Protein AF-A0A9N9GSN7-F1 (afdb_monomer_lite)

pLDDT: mean 75.18, std 12.13, range [35.75, 89.25]

Foldseek 3Di:
DWDFDQQDPQRVVRTDDQDDDPPCPDPLVVLVSVCVVCVVVCVPPDSVNDDDWDKQFDPDPQLSVLSNVVSVDPDDDDCCVRGVIDTDDPPDDRPPDVPPD

Sequence (101 aa):
MFCLVLGEIPAQRNLFAVSITNEITLSSQLR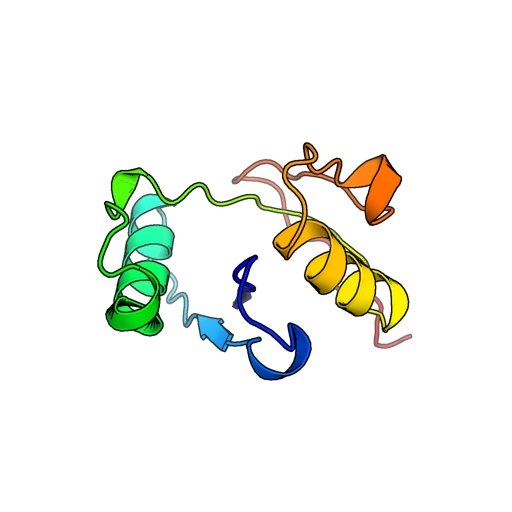SAIYKIKKNTFTNVDENNLILWKVNIPINIENMSKLDEVSRSSHEVNIGRDFRGEELFPADKIPEDYRNQ

Radius of gyration: 13.97 Å; chains: 1; bounding box: 41×26×34 Å

Organism: Funneliformis mosseae (NCBI:txid27381)

Structure (mmCIF, N/CA/C/O backbone):
data_AF-A0A9N9GSN7-F1
#
_entry.id   AF-A0A9N9GSN7-F1
#
loop_
_atom_site.group_PDB
_atom_site.id
_atom_site.type_symbol
_atom_site.label_atom_id
_atom_site.label_alt_id
_atom_site.label_comp_id
_atom_site.label_asym_id
_atom_site.label_entity_id
_atom_site.label_seq_id
_atom_site.pdbx_PDB_ins_code
_atom_site.Cartn_x
_atom_site.Cartn_y
_atom_site.Cartn_z
_atom_site.occupancy
_atom_site.B_iso_or_equiv
_atom_site.auth_seq_id
_atom_site.auth_comp_id
_atom_site.auth_asym_id
_atom_site.auth_atom_id
_atom_site.pdbx_PDB_model_num
ATOM 1 N N . MET A 1 1 ? 9.541 6.053 4.612 1.00 68.06 1 MET A N 1
ATOM 2 C CA . MET A 1 1 ? 8.970 5.406 3.410 1.00 68.06 1 MET A CA 1
ATOM 3 C C . MET A 1 1 ? 8.029 6.386 2.733 1.00 68.06 1 MET A C 1
ATOM 5 O O . MET A 1 1 ? 7.302 7.080 3.441 1.00 68.06 1 MET A O 1
ATOM 9 N N . PHE A 1 2 ? 8.051 6.466 1.404 1.00 66.94 2 PHE A N 1
ATOM 10 C CA . PHE A 1 2 ? 7.097 7.283 0.654 1.00 66.94 2 PHE A CA 1
ATOM 11 C C . PHE A 1 2 ? 5.885 6.439 0.270 1.00 66.94 2 PHE A C 1
ATOM 13 O O . PHE A 1 2 ? 6.051 5.327 -0.223 1.00 66.94 2 PHE A O 1
ATOM 20 N N . CYS A 1 3 ? 4.687 6.953 0.536 1.00 72.88 3 CYS A N 1
ATOM 21 C CA . CYS A 1 3 ? 3.434 6.307 0.164 1.00 72.88 3 CYS A CA 1
ATOM 22 C C . CYS A 1 3 ? 2.724 7.146 -0.891 1.00 72.88 3 CYS A C 1
ATOM 24 O O . CYS A 1 3 ? 2.777 8.379 -0.856 1.00 72.88 3 CYS A O 1
ATOM 26 N N . LEU A 1 4 ? 2.039 6.462 -1.801 1.00 71.25 4 LEU A N 1
ATOM 27 C CA . LEU A 1 4 ? 1.214 7.087 -2.816 1.00 71.25 4 LEU A CA 1
ATOM 28 C C . LEU A 1 4 ? -0.152 6.410 -2.837 1.00 71.25 4 LEU A C 1
ATOM 30 O O . LEU A 1 4 ? -0.245 5.186 -2.783 1.00 71.25 4 LEU A O 1
ATOM 34 N N . VAL A 1 5 ? -1.204 7.224 -2.874 1.00 70.50 5 VAL A N 1
ATOM 35 C CA . VAL A 1 5 ? -2.592 6.761 -2.913 1.00 70.50 5 VAL A CA 1
ATOM 36 C C . VAL A 1 5 ? -3.121 6.946 -4.328 1.00 70.50 5 VAL A C 1
ATOM 38 O O . VAL A 1 5 ? -3.150 8.062 -4.849 1.00 70.50 5 VAL A O 1
ATOM 41 N N . LEU A 1 6 ? -3.522 5.841 -4.957 1.00 67.88 6 LEU A N 1
ATOM 42 C CA . LEU A 1 6 ? -4.172 5.867 -6.261 1.00 67.88 6 LEU A CA 1
ATOM 43 C C . LEU A 1 6 ? -5.519 6.602 -6.135 1.00 67.88 6 LEU A C 1
ATOM 45 O O . LEU A 1 6 ? -6.304 6.290 -5.243 1.00 67.88 6 LEU A O 1
ATOM 49 N N . GLY A 1 7 ? -5.774 7.585 -7.001 1.00 62.59 7 GLY A N 1
ATOM 50 C CA . GLY A 1 7 ? -7.003 8.400 -6.988 1.00 62.59 7 GLY A CA 1
ATOM 51 C C . GLY A 1 7 ? -6.800 9.850 -6.552 1.00 62.59 7 GLY A C 1
ATOM 52 O O . GLY A 1 7 ? -7.666 10.684 -6.803 1.00 62.59 7 GLY A O 1
ATOM 53 N N . GLU A 1 8 ? -5.660 10.188 -5.940 1.00 63.31 8 GLU A N 1
ATOM 54 C CA . GLU A 1 8 ? -5.370 11.563 -5.520 1.00 63.31 8 GLU A CA 1
ATOM 55 C C . GLU A 1 8 ? -4.542 12.326 -6.574 1.00 63.31 8 GLU A C 1
ATOM 57 O O . GLU A 1 8 ? -3.340 12.106 -6.746 1.00 63.31 8 GLU A O 1
ATOM 62 N N . ILE A 1 9 ? -5.172 13.291 -7.249 1.00 59.16 9 ILE A N 1
ATOM 63 C CA . ILE A 1 9 ? -4.586 14.059 -8.361 1.00 59.16 9 ILE A CA 1
ATOM 64 C C . ILE A 1 9 ? -4.111 15.444 -7.875 1.00 59.16 9 ILE A C 1
ATOM 66 O O . ILE A 1 9 ? -4.870 16.123 -7.179 1.00 59.16 9 ILE A O 1
ATOM 70 N N . PRO A 1 10 ? -2.907 15.926 -8.256 1.00 59.66 10 PRO A N 1
ATOM 71 C CA . PRO A 1 10 ? -1.848 15.222 -8.980 1.00 59.66 10 PRO A CA 1
ATOM 72 C C . PRO A 1 10 ? -1.030 14.315 -8.050 1.00 59.66 10 PRO A C 1
ATOM 74 O O . PRO A 1 10 ? -0.620 14.744 -6.971 1.00 59.66 10 PRO A O 1
ATOM 77 N N . ALA A 1 11 ? -0.690 13.114 -8.524 1.00 58.59 11 ALA A N 1
ATOM 78 C CA . ALA A 1 11 ? 0.078 12.096 -7.797 1.00 58.59 11 ALA A CA 1
ATOM 79 C C . ALA A 1 11 ? 1.373 12.636 -7.146 1.00 58.59 11 ALA A C 1
ATOM 81 O O . ALA A 1 11 ? 1.694 12.308 -6.006 1.00 58.59 11 ALA A O 1
ATOM 82 N N . GLN A 1 12 ? 2.078 13.543 -7.833 1.00 55.94 12 GLN A N 1
ATOM 83 C CA . GLN A 1 12 ? 3.318 14.168 -7.350 1.00 55.94 12 GLN A CA 1
ATOM 84 C C . GLN A 1 12 ? 3.120 15.089 -6.136 1.00 55.94 12 GLN A C 1
ATOM 86 O O . GLN A 1 12 ? 4.014 15.199 -5.302 1.00 55.94 12 GLN A O 1
ATOM 91 N N . ARG A 1 13 ? 1.963 15.758 -6.019 1.00 59.00 13 ARG A N 1
ATOM 92 C CA . ARG A 1 13 ? 1.654 16.636 -4.873 1.00 59.00 13 ARG A CA 1
ATOM 93 C C . ARG A 1 13 ? 1.122 15.862 -3.669 1.00 59.00 13 ARG A C 1
ATOM 95 O O . ARG A 1 13 ? 1.098 16.403 -2.570 1.00 59.00 13 ARG A O 1
ATOM 102 N N . ASN A 1 14 ? 0.719 14.612 -3.885 1.00 63.38 14 ASN A N 1
ATOM 103 C CA . ASN A 1 14 ? 0.108 13.754 -2.877 1.00 63.38 14 ASN A CA 1
ATOM 104 C C . ASN A 1 14 ? 1.057 12.667 -2.364 1.00 63.38 14 ASN A C 1
ATOM 106 O O . ASN A 1 14 ? 0.623 11.767 -1.649 1.00 63.38 14 ASN A O 1
ATOM 110 N N . LEU A 1 15 ? 2.354 12.766 -2.674 1.00 68.88 15 LEU A N 1
ATOM 111 C CA . LEU A 1 15 ? 3.378 11.980 -2.000 1.00 68.88 15 LEU A CA 1
ATOM 112 C C . LEU A 1 15 ? 3.450 12.426 -0.538 1.00 68.88 15 LEU A C 1
ATOM 114 O O . LEU A 1 15 ? 3.752 13.584 -0.249 1.00 68.88 15 LEU A O 1
ATOM 118 N N . PHE A 1 16 ? 3.200 11.511 0.392 1.00 72.81 16 PHE A N 1
ATOM 119 C CA . PHE A 1 16 ? 3.381 11.782 1.813 1.00 72.81 16 PHE A CA 1
ATOM 120 C C . PHE A 1 16 ? 4.334 10.769 2.428 1.00 72.81 16 PHE A C 1
ATOM 122 O O . PHE A 1 16 ? 4.373 9.586 2.073 1.00 72.81 16 PHE A O 1
ATOM 129 N N . ALA A 1 17 ? 5.142 11.264 3.358 1.00 69.69 17 ALA A N 1
ATOM 130 C CA . ALA A 1 17 ? 5.996 10.415 4.156 1.00 69.69 17 ALA A CA 1
ATOM 131 C C . ALA A 1 17 ? 5.157 9.776 5.263 1.00 69.69 17 ALA A C 1
ATOM 133 O O . ALA A 1 17 ? 4.454 10.464 6.004 1.00 69.69 17 ALA A O 1
ATOM 134 N N . VAL A 1 18 ? 5.273 8.460 5.400 1.00 70.69 18 VAL A N 1
ATOM 135 C CA . VAL A 1 18 ? 4.834 7.764 6.607 1.00 70.69 18 VAL A CA 1
ATOM 136 C C . VAL A 1 18 ? 6.075 7.518 7.449 1.00 70.69 18 VAL A C 1
ATOM 138 O O . VAL A 1 18 ? 7.046 6.908 6.979 1.00 70.69 18 VAL A O 1
ATOM 141 N N . SER A 1 19 ? 6.054 8.035 8.678 1.00 67.25 19 SER A N 1
ATOM 142 C CA . SER A 1 19 ? 7.068 7.704 9.673 1.00 67.25 19 SER A CA 1
ATOM 143 C C . SER A 1 19 ? 6.799 6.290 10.159 1.00 67.25 19 SER A C 1
ATOM 145 O O . SER A 1 19 ? 5.768 6.012 10.769 1.00 67.25 19 SER A O 1
ATOM 147 N N . ILE A 1 20 ? 7.715 5.393 9.824 1.00 63.66 20 ILE A N 1
ATOM 148 C CA . ILE A 1 20 ? 7.706 4.009 10.267 1.00 63.66 20 ILE A CA 1
ATOM 149 C C . ILE A 1 20 ? 8.811 3.942 11.302 1.00 63.66 20 ILE A C 1
ATOM 151 O O . ILE A 1 20 ? 9.986 3.857 10.953 1.00 63.66 20 ILE A O 1
ATOM 155 N N . THR A 1 21 ? 8.453 4.100 12.573 1.00 57.94 21 THR A N 1
ATOM 156 C CA . THR A 1 21 ? 9.384 3.769 13.651 1.00 57.94 21 THR A CA 1
ATOM 157 C C . THR A 1 21 ? 9.625 2.260 13.620 1.00 57.94 21 THR A C 1
ATOM 159 O O . THR A 1 21 ? 8.786 1.509 13.118 1.00 57.94 21 THR A O 1
ATOM 162 N N . ASN A 1 22 ? 10.751 1.795 14.166 1.00 54.53 22 ASN A N 1
ATOM 163 C CA . ASN A 1 22 ? 11.126 0.370 14.199 1.00 54.53 22 ASN A CA 1
ATOM 164 C C . ASN A 1 22 ? 10.069 -0.550 14.862 1.00 54.53 22 ASN A C 1
ATOM 166 O O . ASN A 1 22 ? 10.206 -1.768 14.833 1.00 54.53 22 ASN A O 1
ATOM 170 N N . GLU A 1 23 ? 9.017 0.023 15.451 1.00 51.62 23 GLU A N 1
ATOM 171 C CA . GLU A 1 23 ? 7.892 -0.666 16.087 1.00 51.62 23 GLU A CA 1
ATOM 172 C C . GLU A 1 23 ? 6.740 -1.006 15.127 1.00 51.62 23 GLU A C 1
ATOM 174 O O . GLU A 1 23 ? 5.850 -1.781 15.482 1.00 51.62 23 GLU A O 1
ATOM 179 N N . ILE A 1 24 ? 6.747 -0.467 13.901 1.00 55.72 24 ILE A N 1
ATOM 180 C CA . ILE A 1 24 ? 5.813 -0.869 12.844 1.00 55.72 24 ILE A CA 1
ATOM 181 C C . ILE A 1 24 ? 6.369 -2.139 12.191 1.00 55.72 24 ILE A C 1
ATOM 183 O O . ILE A 1 24 ? 7.031 -2.108 11.156 1.00 55.72 24 ILE A O 1
ATOM 187 N N . THR A 1 25 ? 6.138 -3.271 12.845 1.00 56.78 25 THR A N 1
ATOM 188 C CA . THR A 1 25 ? 6.561 -4.602 12.382 1.00 56.78 25 THR A CA 1
ATOM 189 C C . THR A 1 25 ? 5.506 -5.267 11.496 1.00 56.78 25 THR A C 1
ATOM 191 O O . THR A 1 25 ? 5.799 -6.266 10.841 1.00 56.78 25 THR A O 1
ATOM 194 N N . LEU A 1 26 ? 4.283 -4.724 11.447 1.00 65.62 26 LEU A N 1
ATOM 195 C CA . LEU A 1 26 ? 3.133 -5.357 10.802 1.00 65.62 26 LEU A CA 1
ATOM 196 C C . LEU A 1 26 ? 2.501 -4.459 9.729 1.00 65.62 26 LEU A C 1
ATOM 198 O O . LEU A 1 26 ? 2.274 -3.264 9.927 1.00 65.62 26 LEU A O 1
ATOM 202 N N . SER A 1 27 ? 2.133 -5.067 8.599 1.00 72.00 27 SER A N 1
ATOM 203 C CA . SER A 1 27 ? 1.409 -4.420 7.493 1.00 72.00 27 SER A CA 1
ATOM 204 C C . SER A 1 27 ? 0.103 -3.743 7.937 1.00 72.00 27 SER A C 1
ATOM 206 O O . SER A 1 27 ? -0.288 -2.730 7.359 1.00 72.00 27 SER A O 1
ATOM 208 N N . SER A 1 28 ? -0.536 -4.240 9.001 1.00 76.31 28 SER A N 1
ATOM 209 C CA . SER A 1 28 ? -1.721 -3.637 9.622 1.00 76.31 28 SER A CA 1
ATOM 210 C C . SER A 1 28 ? -1.443 -2.269 10.252 1.00 76.31 28 SER A C 1
ATOM 212 O O . SER A 1 28 ? -2.244 -1.351 10.106 1.00 76.31 28 SER A O 1
ATOM 214 N N . GLN A 1 29 ? -0.293 -2.086 10.904 1.00 81.62 29 GLN A N 1
ATOM 215 C CA . GLN A 1 29 ? 0.079 -0.805 11.512 1.00 81.62 29 GLN A CA 1
ATOM 216 C C . GLN A 1 29 ? 0.353 0.251 10.437 1.00 81.62 29 GLN A C 1
ATOM 218 O O . GLN A 1 29 ? -0.078 1.396 10.573 1.00 81.62 29 GLN A O 1
ATOM 223 N N . LEU A 1 30 ? 1.011 -0.141 9.341 1.00 83.06 30 LEU A N 1
ATOM 224 C CA . LEU A 1 30 ? 1.216 0.732 8.186 1.00 83.06 30 LEU A CA 1
ATOM 225 C C . LEU A 1 30 ? -0.119 1.134 7.545 1.00 83.06 30 LEU A C 1
ATOM 227 O O . LEU A 1 30 ? -0.337 2.312 7.259 1.00 83.06 30 LEU A O 1
ATOM 231 N N . ARG A 1 31 ? -1.025 0.167 7.368 1.00 86.31 31 ARG A N 1
ATOM 232 C CA . ARG A 1 31 ? -2.383 0.405 6.869 1.00 86.31 31 ARG A CA 1
ATOM 233 C C . ARG A 1 31 ? -3.122 1.420 7.738 1.00 86.31 31 ARG A C 1
ATOM 235 O O . ARG A 1 31 ? -3.630 2.407 7.214 1.00 86.31 31 ARG A O 1
ATOM 242 N N . SER A 1 32 ? -3.077 1.240 9.057 1.00 86.94 32 SER A N 1
ATOM 243 C CA . SER A 1 32 ? -3.686 2.159 10.020 1.00 86.94 32 SER A CA 1
ATOM 244 C C . SER A 1 32 ? -3.075 3.556 9.973 1.00 86.94 32 SER A C 1
ATOM 246 O O . SER A 1 32 ? -3.791 4.556 10.024 1.00 86.94 32 SER A O 1
ATOM 248 N N . ALA A 1 33 ? -1.749 3.654 9.848 1.00 86.81 33 ALA A N 1
ATOM 249 C CA . ALA A 1 33 ? -1.058 4.935 9.744 1.00 86.81 33 ALA A CA 1
ATOM 250 C C . ALA A 1 33 ? -1.493 5.704 8.487 1.00 86.81 33 ALA A C 1
ATOM 252 O O . ALA A 1 33 ? -1.864 6.874 8.583 1.00 86.81 33 ALA A O 1
ATOM 253 N N . ILE A 1 34 ? -1.520 5.035 7.330 1.00 87.25 34 ILE A N 1
ATOM 254 C CA . ILE A 1 34 ? -1.996 5.617 6.068 1.00 87.25 34 ILE A 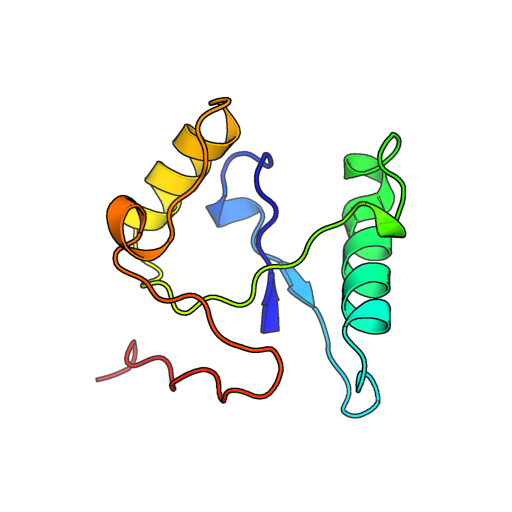CA 1
ATOM 255 C C . ILE A 1 34 ? -3.463 6.042 6.193 1.00 87.25 34 ILE A C 1
ATOM 257 O O . ILE A 1 34 ? -3.795 7.185 5.871 1.00 87.25 34 ILE A O 1
ATOM 261 N N . TYR A 1 35 ? -4.322 5.162 6.718 1.00 87.94 35 TYR A N 1
ATOM 262 C CA . TYR A 1 35 ? -5.743 5.444 6.900 1.00 87.94 35 TYR A CA 1
ATOM 263 C C . TYR A 1 35 ? -5.976 6.671 7.786 1.00 87.94 35 TYR A C 1
ATOM 265 O O . TYR A 1 35 ? -6.768 7.541 7.441 1.00 87.94 35 TYR A O 1
ATOM 273 N N . LYS A 1 36 ? -5.238 6.805 8.895 1.00 88.25 36 LYS A N 1
ATOM 274 C CA . LYS A 1 36 ? -5.335 7.964 9.797 1.00 88.25 36 LYS A CA 1
ATOM 275 C C . LYS A 1 36 ? -4.867 9.261 9.141 1.00 88.25 36 LYS A C 1
ATOM 277 O O . LYS A 1 36 ? -5.544 10.275 9.289 1.00 88.25 36 LYS A O 1
ATOM 282 N N . ILE A 1 37 ? -3.750 9.235 8.407 1.00 86.19 37 ILE A N 1
ATOM 283 C CA . ILE A 1 37 ? -3.225 10.414 7.693 1.00 86.19 37 ILE A CA 1
ATOM 284 C C . ILE A 1 37 ? -4.226 10.895 6.635 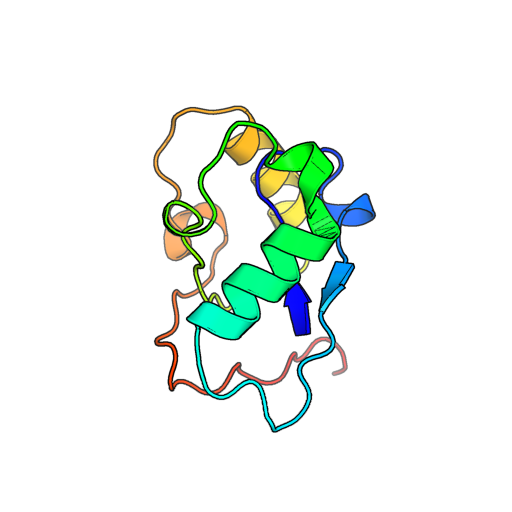1.00 86.19 37 ILE A C 1
ATOM 286 O O . ILE A 1 37 ? -4.410 12.097 6.452 1.00 86.19 37 ILE A O 1
ATOM 290 N N . LYS A 1 38 ? -4.897 9.960 5.958 1.00 84.25 38 LYS A N 1
ATOM 291 C CA . LYS A 1 38 ? -5.815 10.225 4.842 1.00 84.25 38 LYS A CA 1
ATOM 292 C C . LYS A 1 38 ? -7.277 9.926 5.184 1.00 84.25 38 LYS A C 1
ATOM 294 O O . LYS A 1 38 ? -8.074 9.623 4.302 1.00 84.25 38 LYS A O 1
ATOM 299 N N . LYS A 1 39 ? -7.661 10.062 6.457 1.00 85.94 39 LYS A N 1
ATOM 300 C CA . LYS A 1 39 ? -8.992 9.669 6.956 1.00 85.94 39 LYS A CA 1
ATOM 301 C C . LYS A 1 39 ? -10.140 10.316 6.179 1.00 85.94 39 LYS A C 1
ATOM 303 O O . LYS A 1 39 ? -11.147 9.669 5.925 1.00 85.94 39 LYS A O 1
ATOM 308 N N . ASN A 1 40 ? -9.970 11.576 5.777 1.00 84.94 40 ASN A N 1
ATOM 309 C CA . ASN A 1 40 ? -10.967 12.306 4.992 1.00 84.94 40 ASN A CA 1
ATOM 310 C C . ASN A 1 40 ? -11.120 11.736 3.568 1.00 84.94 40 ASN A C 1
ATOM 312 O O . ASN A 1 40 ? -12.237 11.649 3.061 1.00 84.94 40 ASN A O 1
ATOM 316 N N . THR A 1 41 ? -10.018 11.299 2.948 1.00 82.38 41 THR A N 1
ATOM 317 C CA . THR A 1 41 ? -10.021 10.640 1.631 1.00 82.38 41 THR A CA 1
ATOM 318 C C . THR A 1 41 ? -10.718 9.280 1.705 1.00 82.38 41 THR A C 1
ATOM 320 O O . THR A 1 41 ? -11.461 8.909 0.802 1.00 82.38 41 THR A O 1
ATOM 323 N N . PHE A 1 42 ? -10.536 8.554 2.809 1.00 84.75 42 PHE A N 1
ATOM 324 C CA . PHE A 1 42 ? -11.070 7.204 3.002 1.00 84.75 42 PHE A CA 1
ATOM 325 C C . PHE A 1 42 ? -12.381 7.143 3.797 1.00 84.75 42 PHE A C 1
ATOM 327 O O . PHE A 1 42 ? -12.720 6.095 4.330 1.00 84.75 42 PHE A O 1
ATOM 334 N N . THR A 1 43 ? -13.150 8.232 3.873 1.00 86.44 43 THR A N 1
ATOM 335 C CA . THR A 1 43 ? -14.372 8.313 4.708 1.00 86.44 43 THR A CA 1
ATOM 336 C C . THR A 1 43 ? -15.397 7.203 4.459 1.00 86.44 43 THR A C 1
ATOM 338 O O . THR A 1 43 ? -16.100 6.820 5.390 1.00 86.44 43 THR A O 1
ATOM 341 N N . ASN A 1 44 ? -15.455 6.670 3.236 1.00 87.00 44 ASN A N 1
ATOM 342 C CA . ASN A 1 44 ? -16.367 5.593 2.832 1.00 87.00 44 ASN A CA 1
ATOM 343 C C . ASN A 1 44 ? -15.660 4.244 2.599 1.00 87.00 44 ASN A C 1
ATOM 345 O O . ASN A 1 44 ? -16.253 3.329 2.032 1.00 87.00 44 ASN A O 1
ATOM 349 N N . VAL A 1 45 ? -14.387 4.122 2.979 1.00 85.75 45 VAL A N 1
ATOM 350 C CA . VAL A 1 45 ? -13.575 2.916 2.790 1.00 85.75 45 VAL A CA 1
ATOM 351 C C . VAL A 1 45 ? -13.221 2.369 4.168 1.00 85.75 45 VAL A C 1
ATOM 353 O O . VAL A 1 45 ? -12.649 3.083 4.981 1.00 85.75 45 VAL A O 1
ATOM 356 N N . ASP A 1 46 ? -13.550 1.108 4.448 1.00 88.25 46 ASP A N 1
ATOM 357 C CA . ASP A 1 46 ? -13.100 0.462 5.687 1.00 88.25 46 ASP A CA 1
ATOM 358 C C . ASP A 1 46 ? -11.571 0.341 5.693 1.00 88.25 46 ASP A C 1
ATOM 360 O O . ASP A 1 46 ? -10.973 -0.008 4.671 1.00 88.25 46 ASP A O 1
ATOM 364 N N . GLU A 1 47 ? -10.938 0.580 6.843 1.00 87.88 47 GLU A N 1
ATOM 365 C CA . GLU A 1 47 ? -9.485 0.456 6.988 1.00 87.88 47 GLU A CA 1
ATOM 366 C C . GLU A 1 47 ? -8.991 -0.901 6.475 1.00 87.88 47 GLU A C 1
ATOM 368 O O . GLU A 1 47 ? -7.991 -0.943 5.770 1.00 87.88 47 GLU A O 1
ATOM 373 N N . ASN A 1 48 ? -9.700 -2.002 6.742 1.00 86.12 48 ASN A N 1
ATOM 374 C CA . ASN A 1 48 ? -9.303 -3.348 6.324 1.00 86.12 48 ASN A CA 1
ATOM 375 C C . ASN A 1 48 ? -9.412 -3.584 4.817 1.00 86.12 48 ASN A C 1
ATOM 377 O O . ASN A 1 48 ? -8.734 -4.474 4.301 1.00 86.12 48 ASN A O 1
ATOM 381 N N . ASN A 1 49 ? -10.209 -2.772 4.120 1.00 87.62 49 ASN A N 1
ATOM 382 C CA . ASN A 1 49 ? -10.343 -2.818 2.668 1.00 87.62 49 ASN A CA 1
ATOM 383 C C . ASN A 1 49 ? -9.202 -2.073 1.958 1.00 87.62 49 ASN A C 1
ATOM 385 O O . ASN A 1 49 ? -9.097 -2.143 0.734 1.00 87.62 49 ASN A O 1
ATOM 389 N N . LEU A 1 50 ? -8.322 -1.387 2.699 1.00 86.19 50 LEU A N 1
ATOM 390 C CA . LEU A 1 50 ? -7.129 -0.772 2.132 1.00 86.19 50 LEU A CA 1
ATOM 391 C C . LEU A 1 50 ? -6.076 -1.844 1.804 1.00 86.19 50 LEU A C 1
ATOM 393 O O . LEU A 1 50 ? -5.352 -2.349 2.673 1.00 86.19 50 LEU A O 1
ATOM 397 N N . ILE A 1 51 ? -5.979 -2.170 0.518 1.00 84.25 51 ILE A N 1
ATOM 398 C CA . ILE A 1 51 ? -4.966 -3.072 -0.027 1.00 84.25 51 ILE A CA 1
ATOM 399 C C . ILE A 1 51 ? -3.677 -2.276 -0.254 1.00 84.25 51 ILE A C 1
ATOM 401 O O . ILE A 1 51 ? -3.683 -1.233 -0.903 1.00 84.25 51 ILE A O 1
ATOM 405 N N . LEU A 1 52 ? -2.567 -2.767 0.300 1.00 84.81 52 LEU A N 1
ATOM 406 C CA . LEU A 1 52 ? -1.247 -2.157 0.151 1.00 84.81 52 LEU A CA 1
ATOM 407 C C . LEU A 1 52 ? -0.388 -3.040 -0.747 1.00 84.81 52 LEU A C 1
ATOM 409 O O . LEU A 1 52 ? -0.188 -4.211 -0.429 1.00 84.81 52 LEU A O 1
ATOM 413 N N . TRP A 1 53 ? 0.134 -2.475 -1.833 1.00 84.19 53 TRP A N 1
ATOM 414 C CA . TRP A 1 53 ? 1.100 -3.143 -2.701 1.00 84.19 53 TRP A CA 1
ATOM 415 C C . TRP A 1 53 ? 2.485 -2.579 -2.437 1.00 84.19 53 TRP A C 1
ATOM 417 O O . TRP A 1 53 ? 2.693 -1.364 -2.453 1.00 84.19 53 TRP A O 1
ATOM 427 N N . LYS A 1 54 ? 3.440 -3.469 -2.187 1.00 84.06 54 LYS A N 1
ATOM 428 C CA . LYS A 1 54 ? 4.843 -3.094 -2.110 1.00 84.06 54 LYS A CA 1
ATOM 429 C C . LYS A 1 54 ? 5.438 -3.293 -3.490 1.00 84.06 54 LYS A C 1
ATOM 431 O O . LYS A 1 54 ? 5.415 -4.397 -4.016 1.00 84.06 54 LYS A O 1
ATOM 436 N N . VAL A 1 55 ? 5.942 -2.219 -4.077 1.00 84.62 55 VAL A N 1
ATOM 437 C CA . VAL A 1 55 ? 6.423 -2.234 -5.457 1.00 84.62 55 VAL A CA 1
ATOM 438 C C . VAL A 1 55 ? 7.771 -1.544 -5.562 1.00 84.62 55 VAL A C 1
ATOM 440 O O . VAL A 1 55 ? 8.056 -0.599 -4.826 1.00 84.62 55 VAL A O 1
ATOM 443 N N . ASN A 1 56 ? 8.583 -2.005 -6.503 1.00 86.06 56 ASN A N 1
ATOM 444 C CA . ASN A 1 56 ? 9.760 -1.306 -6.981 1.00 86.06 56 ASN A CA 1
ATOM 445 C C . ASN A 1 56 ? 9.442 -0.718 -8.357 1.00 86.06 56 ASN A C 1
ATOM 447 O O . ASN A 1 56 ? 9.445 -1.435 -9.354 1.00 86.06 56 ASN A O 1
ATOM 451 N N . ILE A 1 57 ? 9.125 0.575 -8.405 1.00 83.56 57 ILE A N 1
ATOM 452 C CA . ILE A 1 57 ? 8.847 1.296 -9.652 1.00 83.56 57 ILE A CA 1
ATOM 453 C C . ILE A 1 57 ? 9.830 2.463 -9.802 1.00 83.56 57 ILE A C 1
ATOM 455 O O . ILE A 1 57 ? 10.087 3.172 -8.824 1.00 83.56 57 ILE A O 1
ATOM 459 N N . PRO A 1 58 ? 10.344 2.735 -11.014 1.00 82.31 58 PRO A N 1
ATOM 460 C CA . PRO A 1 58 ? 11.096 3.957 -11.267 1.00 82.31 58 PRO A CA 1
ATOM 461 C C . PRO A 1 58 ? 10.231 5.191 -10.985 1.00 82.31 58 PRO A C 1
ATOM 463 O O . PRO A 1 58 ? 9.154 5.349 -11.567 1.00 82.31 58 PRO A O 1
ATOM 466 N N . ILE A 1 59 ? 10.697 6.095 -10.123 1.00 77.94 59 ILE A N 1
ATOM 467 C CA . ILE A 1 59 ? 9.994 7.355 -9.845 1.00 77.94 59 ILE A CA 1
ATOM 468 C C . ILE A 1 59 ? 10.454 8.407 -10.860 1.00 77.94 59 ILE A C 1
ATOM 470 O O . ILE A 1 59 ? 11.396 9.163 -10.623 1.00 77.94 59 ILE A O 1
ATOM 474 N N . ASN A 1 60 ? 9.784 8.434 -12.009 1.00 81.44 60 ASN A N 1
ATOM 475 C CA . ASN A 1 60 ? 10.010 9.386 -13.095 1.00 81.44 60 ASN A CA 1
ATOM 476 C C . ASN A 1 60 ? 8.685 10.037 -13.536 1.00 81.44 60 ASN A C 1
ATOM 478 O O . ASN A 1 60 ? 7.606 9.638 -13.097 1.00 81.44 60 ASN A O 1
ATOM 482 N N . ILE A 1 61 ? 8.759 11.062 -14.390 1.00 81.06 61 ILE A N 1
ATOM 483 C CA . ILE A 1 61 ? 7.573 11.810 -14.843 1.00 81.06 61 ILE A CA 1
ATOM 484 C C . ILE A 1 61 ? 6.566 10.884 -15.542 1.00 81.06 61 ILE A C 1
ATOM 486 O O . ILE A 1 61 ? 5.380 10.967 -15.245 1.00 81.06 61 ILE A O 1
ATOM 490 N N . GLU A 1 62 ? 7.034 9.973 -16.401 1.00 85.00 62 GLU A N 1
ATOM 491 C CA . GLU A 1 62 ? 6.182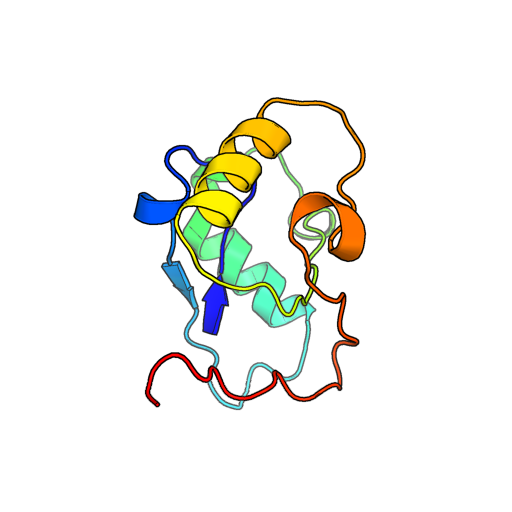 9.030 -17.140 1.00 85.00 62 GLU A CA 1
ATOM 492 C C . GLU A 1 62 ? 5.334 8.168 -16.194 1.00 85.00 62 GLU A C 1
ATOM 494 O O . GLU A 1 62 ? 4.108 8.152 -16.293 1.00 85.00 62 GLU A O 1
ATOM 499 N N . ASN A 1 63 ? 5.972 7.497 -15.235 1.00 82.88 63 ASN A N 1
ATOM 500 C CA . ASN A 1 63 ? 5.292 6.632 -14.279 1.00 82.88 63 ASN A CA 1
ATOM 501 C C . ASN A 1 63 ? 4.364 7.423 -13.351 1.00 82.88 63 ASN A C 1
ATOM 503 O O . ASN A 1 63 ? 3.287 6.941 -13.019 1.00 82.88 63 ASN A O 1
ATOM 507 N N . MET A 1 64 ? 4.729 8.649 -12.966 1.00 78.50 64 MET A N 1
ATOM 508 C CA . MET A 1 64 ? 3.846 9.506 -12.166 1.00 78.50 64 MET A CA 1
ATOM 509 C C . MET A 1 64 ? 2.599 9.949 -12.948 1.00 78.50 64 MET A C 1
ATOM 511 O O . MET A 1 64 ? 1.519 10.024 -12.366 1.00 78.50 64 MET A O 1
ATOM 515 N N . SER A 1 65 ? 2.727 10.217 -14.251 1.00 78.62 65 SER A N 1
ATOM 516 C CA . SER A 1 65 ? 1.596 10.544 -15.128 1.00 78.62 65 SER A CA 1
ATOM 517 C C . SER A 1 65 ? 0.686 9.338 -15.369 1.00 78.62 65 SER A C 1
ATOM 519 O O . SER A 1 65 ? -0.530 9.462 -15.255 1.00 78.62 65 SER A O 1
ATOM 521 N N . LYS A 1 66 ? 1.253 8.150 -15.606 1.00 80.75 66 LYS A N 1
ATOM 522 C CA . LYS A 1 66 ? 0.477 6.905 -15.762 1.00 80.75 66 LYS A CA 1
ATOM 523 C C . LYS A 1 66 ? -0.347 6.565 -14.525 1.00 80.75 66 LYS A C 1
ATOM 525 O O . LYS A 1 66 ? -1.458 6.068 -14.636 1.00 80.75 66 LYS A O 1
ATOM 530 N N . LEU A 1 67 ? 0.176 6.861 -13.341 1.00 76.44 67 LEU A N 1
ATOM 531 C CA . LEU A 1 67 ? -0.520 6.635 -12.075 1.00 76.44 67 LEU A CA 1
ATOM 532 C C . LEU A 1 67 ? -1.795 7.488 -11.958 1.00 76.44 67 LEU A C 1
ATOM 534 O O . LEU A 1 67 ? -2.797 7.024 -11.419 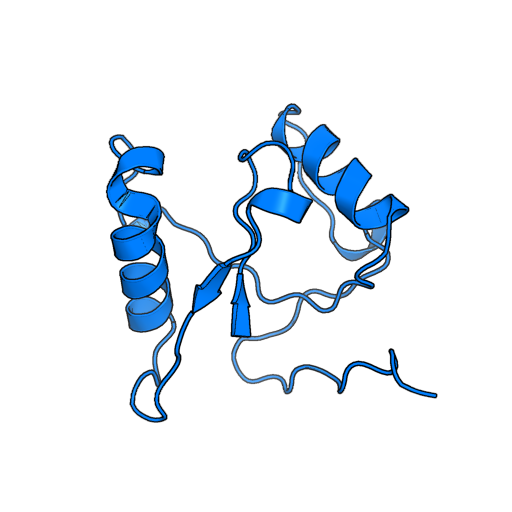1.00 76.44 67 LEU A O 1
ATOM 538 N N . ASP A 1 68 ? -1.775 8.710 -12.503 1.00 72.38 68 ASP A N 1
ATOM 539 C CA . ASP A 1 68 ? -2.959 9.573 -12.618 1.00 72.38 68 ASP A CA 1
ATOM 540 C C . ASP A 1 68 ? -3.981 8.971 -13.598 1.00 72.38 68 ASP A C 1
ATOM 542 O O . ASP A 1 68 ? -5.155 8.836 -13.259 1.00 72.38 68 ASP A O 1
ATOM 546 N N . GLU A 1 69 ? -3.546 8.508 -14.772 1.00 75.62 69 GLU A N 1
ATOM 547 C CA . GLU A 1 69 ? -4.432 7.868 -15.758 1.00 75.62 69 GLU A CA 1
ATOM 548 C C . GLU A 1 69 ? -5.094 6.599 -15.213 1.00 75.62 69 GLU A C 1
ATOM 550 O O . GLU A 1 69 ? -6.316 6.445 -15.283 1.00 75.62 69 GLU A O 1
ATOM 555 N N . VAL A 1 70 ? -4.293 5.722 -14.606 1.00 75.81 70 VAL A N 1
ATOM 556 C CA . VAL A 1 70 ? -4.754 4.470 -14.003 1.00 75.81 70 VAL A CA 1
ATOM 557 C C . VAL A 1 70 ? -5.780 4.746 -12.912 1.00 75.81 70 VAL A C 1
ATOM 559 O O . VAL A 1 70 ? -6.788 4.050 -12.841 1.00 75.81 70 VAL A O 1
ATOM 562 N N . SER A 1 71 ? -5.593 5.807 -12.123 1.00 67.44 71 SER A N 1
ATOM 563 C CA . SER A 1 71 ? -6.531 6.172 -11.062 1.00 67.44 71 SER A CA 1
ATOM 564 C C . SER A 1 71 ? -7.931 6.559 -11.540 1.00 67.44 71 SER A C 1
ATOM 566 O O . SER A 1 71 ? -8.892 6.479 -10.776 1.00 67.44 71 SER A O 1
ATOM 568 N N . ARG A 1 72 ? -8.054 6.969 -12.805 1.00 67.12 72 ARG A N 1
ATOM 569 C CA . ARG A 1 72 ? -9.321 7.362 -13.437 1.00 67.12 72 ARG A CA 1
ATOM 570 C C . ARG A 1 72 ? -9.941 6.235 -14.258 1.00 67.12 72 ARG A C 1
ATOM 572 O O . ARG A 1 72 ? -11.026 6.411 -14.808 1.00 67.12 72 ARG A O 1
ATOM 579 N N . SER A 1 73 ? -9.257 5.099 -14.370 1.00 68.50 73 SER A N 1
ATOM 580 C CA . SER A 1 73 ? -9.670 3.966 -15.186 1.00 68.50 73 SER A CA 1
ATOM 581 C C . SER A 1 73 ? -10.029 2.771 -14.304 1.00 68.50 73 SER A C 1
ATOM 583 O O . SER A 1 73 ? -9.406 2.537 -13.276 1.00 68.50 73 SER A O 1
ATOM 585 N N . SER A 1 74 ? -11.011 1.972 -14.715 1.00 65.44 74 SER A N 1
ATOM 586 C CA . SER A 1 74 ? -11.341 0.703 -14.052 1.00 65.44 74 SER A CA 1
ATOM 587 C C . SER A 1 74 ? -10.452 -0.459 -14.516 1.00 65.44 74 SER A C 1
ATOM 589 O O . SER A 1 74 ? -10.842 -1.615 -14.363 1.00 65.44 74 SER A O 1
ATOM 591 N N . HIS A 1 75 ? -9.325 -0.176 -15.176 1.00 69.62 75 HIS A N 1
ATOM 592 C CA . HIS A 1 75 ? -8.446 -1.219 -15.690 1.00 69.62 75 HIS A CA 1
ATOM 593 C C . HIS A 1 75 ? -7.598 -1.795 -14.560 1.00 69.62 75 HIS A C 1
ATOM 595 O O . HIS A 1 75 ? -7.134 -1.076 -13.675 1.00 69.62 75 HIS A O 1
ATOM 601 N N . GLU A 1 76 ? -7.405 -3.109 -14.604 1.00 78.56 76 GLU A N 1
ATOM 602 C CA . GLU A 1 76 ? -6.505 -3.805 -13.696 1.00 78.56 76 GLU A CA 1
ATOM 603 C C . GLU A 1 76 ? -5.072 -3.295 -13.890 1.00 78.56 76 GLU A C 1
ATOM 605 O O . GLU A 1 76 ? -4.575 -3.216 -15.015 1.00 78.56 76 GLU A O 1
ATOM 610 N N . VAL A 1 77 ? -4.424 -2.935 -12.784 1.00 82.31 77 VAL A N 1
ATOM 611 C CA . VAL A 1 77 ? -3.083 -2.348 -12.785 1.00 82.31 77 VAL A CA 1
ATOM 612 C C . VAL A 1 77 ? -2.040 -3.451 -12.832 1.00 82.31 77 VAL A C 1
ATOM 614 O O . VAL A 1 77 ? -1.966 -4.264 -11.912 1.00 82.31 77 VAL A O 1
ATOM 617 N N . ASN A 1 78 ? -1.183 -3.453 -13.851 1.00 88.06 78 ASN A N 1
ATOM 618 C CA . ASN A 1 78 ? -0.062 -4.379 -13.932 1.00 88.06 78 ASN A CA 1
ATOM 619 C C . ASN A 1 78 ? 1.268 -3.639 -13.736 1.00 88.06 78 ASN A C 1
ATOM 621 O O . ASN A 1 78 ? 1.756 -2.945 -14.626 1.00 88.06 78 ASN A O 1
ATOM 625 N N . ILE A 1 79 ? 1.899 -3.833 -12.576 1.00 87.38 79 ILE A N 1
ATOM 626 C CA . ILE A 1 79 ? 3.128 -3.119 -12.189 1.00 87.38 79 ILE A CA 1
ATOM 627 C C . ILE A 1 79 ? 4.275 -3.314 -13.198 1.00 87.38 79 ILE A C 1
ATOM 629 O O . ILE A 1 79 ? 4.968 -2.353 -13.541 1.00 87.38 79 ILE A O 1
ATOM 633 N N . GLY A 1 80 ? 4.442 -4.528 -13.729 1.00 87.00 80 GLY A N 1
ATOM 634 C CA . GLY A 1 80 ? 5.486 -4.832 -14.711 1.00 87.00 80 GLY A CA 1
ATOM 635 C C . GLY A 1 80 ? 5.241 -4.193 -16.073 1.00 87.00 80 GLY A C 1
ATOM 636 O O . GLY A 1 80 ? 6.133 -3.565 -16.641 1.00 87.00 80 GLY A O 1
ATOM 637 N N . ARG A 1 81 ? 4.022 -4.319 -16.599 1.00 86.62 81 ARG A N 1
ATOM 638 C CA . ARG A 1 81 ? 3.661 -3.810 -17.925 1.00 86.62 81 ARG A CA 1
ATOM 639 C C . ARG A 1 81 ? 3.530 -2.291 -17.941 1.00 86.62 81 ARG A C 1
ATOM 641 O O . ARG A 1 81 ? 4.065 -1.644 -18.840 1.00 86.62 81 ARG A O 1
ATOM 648 N N . ASP A 1 82 ? 2.834 -1.736 -16.959 1.00 86.50 82 ASP A N 1
ATOM 649 C CA . ASP A 1 82 ? 2.391 -0.345 -17.006 1.00 86.50 82 ASP A CA 1
ATOM 650 C C . ASP A 1 82 ? 3.487 0.589 -16.478 1.00 86.50 82 ASP A C 1
ATOM 652 O O . ASP A 1 82 ? 3.756 1.640 -17.069 1.00 86.50 82 ASP A O 1
ATOM 656 N N . PHE A 1 83 ? 4.196 0.159 -15.428 1.00 86.19 83 PHE A N 1
ATOM 657 C CA . PHE A 1 83 ? 5.185 0.974 -14.711 1.00 86.19 83 PHE A CA 1
ATOM 658 C C . PHE A 1 83 ? 6.632 0.502 -14.876 1.00 86.19 83 PHE A C 1
ATOM 660 O O . PHE A 1 83 ? 7.539 1.133 -14.324 1.00 86.19 83 PHE A O 1
ATOM 667 N N . ARG A 1 84 ? 6.871 -0.582 -15.633 1.00 88.19 84 ARG A N 1
ATOM 668 C CA . ARG A 1 84 ? 8.195 -1.221 -15.771 1.00 88.19 84 ARG A CA 1
ATOM 669 C C . ARG A 1 84 ? 8.821 -1.549 -14.411 1.00 88.19 84 ARG A C 1
ATOM 671 O O . ARG A 1 84 ? 10.027 -1.392 -14.231 1.00 88.19 84 ARG A O 1
ATOM 678 N N . GLY A 1 85 ? 7.983 -1.917 -13.447 1.00 86.19 85 GLY A N 1
ATOM 679 C CA . GLY A 1 85 ? 8.400 -2.219 -12.087 1.00 86.19 85 GLY A CA 1
ATOM 680 C C . GLY A 1 85 ? 8.200 -3.675 -11.709 1.00 86.19 85 GLY A C 1
ATOM 681 O O . GLY A 1 85 ? 7.888 -4.526 -12.537 1.00 86.19 85 GLY A O 1
ATOM 682 N N . GLU A 1 86 ? 8.337 -3.937 -10.421 1.00 89.25 86 GLU A N 1
ATOM 683 C CA . GLU A 1 86 ? 8.190 -5.262 -9.833 1.00 89.25 86 GLU A CA 1
ATOM 684 C C . GLU A 1 86 ? 7.327 -5.183 -8.572 1.00 89.25 86 GLU A C 1
ATOM 686 O O . GLU A 1 86 ? 7.461 -4.248 -7.779 1.00 89.25 86 GLU A O 1
ATOM 691 N N . GLU A 1 87 ? 6.429 -6.151 -8.392 1.00 88.25 87 GLU A N 1
ATOM 692 C CA . GLU A 1 87 ? 5.744 -6.357 -7.117 1.00 88.25 87 GLU A CA 1
ATOM 693 C C . GLU A 1 87 ? 6.659 -7.145 -6.178 1.00 88.25 87 GLU A C 1
ATOM 695 O O . GLU A 1 87 ? 7.227 -8.165 -6.559 1.00 88.25 87 GLU A O 1
ATOM 700 N N . LEU A 1 88 ? 6.806 -6.658 -4.950 1.00 85.94 88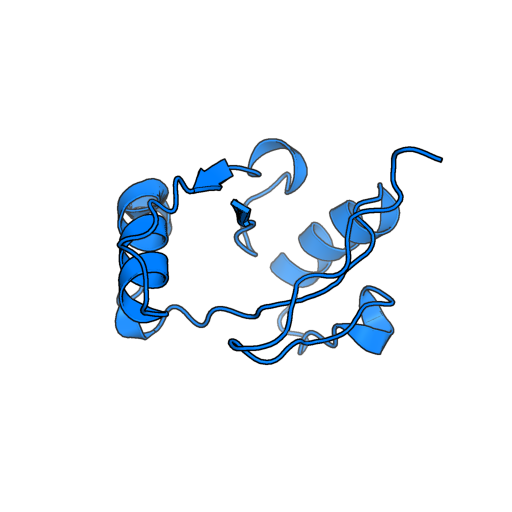 LEU A N 1
ATOM 701 C CA . LEU A 1 88 ? 7.694 -7.218 -3.942 1.00 85.94 88 LEU A CA 1
ATOM 702 C C . LEU A 1 88 ? 6.890 -7.857 -2.812 1.00 85.94 88 LEU A C 1
ATOM 704 O O . LEU A 1 88 ? 5.884 -7.311 -2.348 1.00 85.94 88 LEU A O 1
ATOM 708 N N . PHE A 1 89 ? 7.405 -8.949 -2.257 1.00 82.38 89 PHE A N 1
ATOM 709 C CA . PHE A 1 89 ? 6.876 -9.510 -1.024 1.00 82.38 89 PHE A CA 1
ATOM 710 C C . PHE A 1 89 ? 7.127 -8.566 0.162 1.00 82.38 89 PHE A C 1
ATOM 712 O O . PHE A 1 89 ? 8.121 -7.824 0.201 1.00 82.38 89 PHE A O 1
ATOM 719 N N . PRO A 1 90 ? 6.279 -8.619 1.209 1.00 75.94 90 PRO A N 1
ATOM 720 C CA . PRO A 1 90 ? 6.460 -7.802 2.408 1.00 75.94 90 PRO A CA 1
ATOM 721 C C . PRO A 1 90 ? 7.864 -7.912 3.018 1.00 75.94 90 PRO A C 1
ATOM 723 O O . PRO A 1 90 ? 8.422 -6.896 3.432 1.00 75.94 90 PRO A O 1
ATOM 726 N N . ALA A 1 91 ? 8.451 -9.113 2.992 1.00 76.50 91 ALA A N 1
ATOM 727 C CA . ALA A 1 91 ? 9.771 -9.414 3.543 1.00 76.50 91 ALA A CA 1
ATOM 728 C C . ALA A 1 91 ? 10.950 -8.990 2.650 1.00 76.50 91 ALA A C 1
ATOM 730 O O . ALA A 1 91 ? 12.076 -8.917 3.143 1.00 76.50 91 ALA A O 1
ATOM 731 N N . ASP A 1 92 ? 10.716 -8.697 1.368 1.00 80.06 92 ASP A N 1
ATOM 732 C CA . ASP A 1 92 ? 11.801 -8.343 0.452 1.00 80.06 92 ASP A CA 1
ATOM 733 C C . ASP A 1 92 ? 12.489 -7.049 0.890 1.00 80.06 92 ASP A C 1
ATOM 735 O O . ASP A 1 92 ? 11.901 -6.180 1.535 1.00 80.06 92 ASP A O 1
ATOM 739 N N . LYS A 1 93 ? 13.753 -6.858 0.537 1.00 74.38 93 LYS A N 1
ATOM 740 C CA . LYS A 1 93 ? 14.359 -5.534 0.710 1.00 74.38 93 LYS A CA 1
ATOM 741 C C . LYS A 1 93 ? 13.899 -4.652 -0.442 1.00 74.38 93 LYS A C 1
ATOM 743 O O . LYS A 1 93 ? 13.830 -5.117 -1.573 1.00 74.38 93 LYS A O 1
ATOM 748 N N . ILE A 1 94 ? 13.573 -3.392 -0.158 1.00 69.31 94 ILE A N 1
ATOM 749 C CA . ILE A 1 94 ? 13.390 -2.415 -1.234 1.00 69.31 94 ILE A CA 1
ATOM 750 C C . ILE A 1 94 ? 14.788 -2.186 -1.822 1.00 69.31 94 ILE A C 1
ATOM 752 O O . ILE A 1 94 ? 15.683 -1.830 -1.048 1.00 69.31 94 ILE A O 1
ATOM 756 N N . PRO A 1 95 ? 15.008 -2.439 -3.124 1.00 67.44 95 PRO A N 1
ATOM 757 C CA . PRO A 1 95 ? 16.291 -2.159 -3.758 1.00 67.44 95 PRO A CA 1
ATOM 758 C C . PRO A 1 95 ? 16.654 -0.691 -3.538 1.00 67.44 95 PRO A C 1
ATOM 760 O O . PRO A 1 95 ? 15.777 0.173 -3.615 1.00 67.44 95 PRO A O 1
ATOM 763 N N . GLU A 1 96 ? 17.915 -0.401 -3.211 1.00 63.09 96 GLU A N 1
ATOM 764 C CA . GLU A 1 96 ? 18.332 0.987 -3.033 1.00 63.09 96 GLU A CA 1
ATOM 765 C C . GLU A 1 96 ? 18.081 1.783 -4.314 1.00 63.09 96 GLU A C 1
ATOM 767 O O . GLU A 1 96 ? 18.302 1.329 -5.436 1.00 63.09 96 GLU A O 1
ATOM 772 N N . ASP A 1 97 ? 17.558 2.982 -4.117 1.00 57.16 97 ASP A N 1
ATOM 773 C CA . ASP A 1 97 ? 17.152 3.873 -5.179 1.00 57.16 97 ASP A CA 1
ATOM 774 C C . ASP A 1 97 ? 18.398 4.472 -5.841 1.00 57.16 97 ASP A C 1
ATOM 776 O O . ASP A 1 97 ? 19.043 5.365 -5.291 1.00 57.16 97 ASP A O 1
ATOM 780 N N . TYR A 1 98 ? 18.752 3.985 -7.031 1.00 47.47 98 TYR A N 1
ATOM 781 C CA . TYR A 1 98 ? 19.933 4.429 -7.785 1.00 47.47 98 TYR A CA 1
ATOM 782 C C . TYR A 1 98 ? 19.833 5.865 -8.333 1.00 47.47 98 TYR A C 1
ATOM 784 O O . TYR A 1 98 ? 20.631 6.259 -9.176 1.00 47.47 98 TYR A O 1
ATOM 792 N N . ARG A 1 99 ? 18.894 6.691 -7.854 1.00 49.50 99 ARG A N 1
ATOM 793 C CA . ARG A 1 99 ? 18.735 8.099 -8.260 1.00 49.50 99 ARG A CA 1
ATOM 794 C C . ARG A 1 99 ? 19.930 9.015 -7.916 1.00 49.50 99 ARG A C 1
ATOM 796 O O . ARG A 1 99 ? 19.868 10.193 -8.246 1.00 49.50 99 ARG A O 1
ATOM 803 N N . ASN A 1 100 ? 21.004 8.484 -7.320 1.00 40.44 100 ASN A N 1
ATOM 804 C CA . ASN A 1 100 ? 22.249 9.193 -6.990 1.00 40.44 100 ASN A CA 1
ATOM 805 C C . ASN A 1 100 ? 23.525 8.521 -7.566 1.00 40.44 100 ASN A C 1
ATOM 807 O O . ASN A 1 100 ? 24.525 8.424 -6.852 1.00 40.44 100 ASN A O 1
ATOM 811 N N . GLN A 1 101 ? 23.519 8.053 -8.820 1.00 35.75 101 GLN A N 1
ATOM 812 C CA . GLN A 1 101 ? 24.761 7.795 -9.577 1.00 35.75 101 GLN A CA 1
ATOM 813 C C . GLN A 1 101 ? 24.868 8.718 -10.786 1.00 35.75 101 GLN A C 1
ATOM 815 O O . GLN A 1 101 ? 23.863 8.832 -11.522 1.00 35.75 101 GLN A O 1
#

InterPro domains:
  IPR045379 Crinkler effector protein, N-terminal [PF20147] (2-69)

Secondary structure (DSSP, 8-state):
-EE--TT-SSGGGG-EE----TT--SHHHHHHHHHHHTTTTTTTS-GGG-----EE---SHHHHHHHHHHHTS-SPP-HHHHHS-EE--TTSPPPP--TT-